Protein AF-A0A524GMV1-F1 (afdb_monomer)

pLDDT: mean 75.33, std 14.69, range [30.55, 92.5]

Radius of gyration: 19.76 Å; Cα contacts (8 Å, |Δi|>4): 140; chains: 1; bounding box: 31×38×77 Å

Foldseek 3Di:
DDDDDPDPCDLVNDCVNPVNVLPDADDDPPDDVVVVVVVCVVVVQEDDDDDDPPPCPVSVLVNNQVPDPFAEFEQEADPPDPCRLVSRVVSADVVQAQRYEYEYHPLVSCPDVSNVVVVVSNVVNDDPPDPRGRHHYD

Structure (mmCIF, N/CA/C/O backbone):
data_AF-A0A524GMV1-F1
#
_entry.id   AF-A0A524GMV1-F1
#
loop_
_atom_site.group_PDB
_atom_site.id
_atom_site.type_symbol
_atom_site.label_atom_id
_atom_site.label_alt_id
_atom_site.label_comp_id
_atom_site.label_asym_id
_atom_site.label_entity_id
_atom_site.label_seq_id
_atom_site.pdbx_PDB_ins_code
_atom_site.Cartn_x
_atom_site.Cartn_y
_atom_site.Cartn_z
_atom_site.occupancy
_atom_site.B_iso_or_equiv
_atom_site.auth_seq_id
_atom_site.auth_comp_id
_atom_site.auth_asym_id
_atom_site.auth_atom_id
_atom_site.pdbx_PDB_model_num
ATOM 1 N N . MET A 1 1 ? 12.683 -12.612 -57.202 1.00 42.41 1 MET A N 1
ATOM 2 C CA . MET A 1 1 ? 13.040 -12.655 -55.766 1.00 42.41 1 MET A CA 1
ATOM 3 C C . MET A 1 1 ? 12.847 -11.252 -55.212 1.00 42.41 1 MET A C 1
ATOM 5 O O . MET A 1 1 ? 13.665 -10.393 -55.499 1.00 42.41 1 MET A O 1
ATOM 9 N N . SER A 1 2 ? 11.718 -10.981 -54.553 1.00 45.16 2 SER A N 1
ATOM 10 C CA . SER A 1 2 ? 11.408 -9.646 -54.020 1.00 45.16 2 SER A CA 1
ATOM 11 C C . SER A 1 2 ? 11.656 -9.655 -52.513 1.00 45.16 2 SER A C 1
ATOM 13 O O . SER A 1 2 ? 11.015 -10.419 -51.794 1.00 45.16 2 SER A O 1
ATOM 15 N N . ALA A 1 3 ? 12.640 -8.883 -52.051 1.0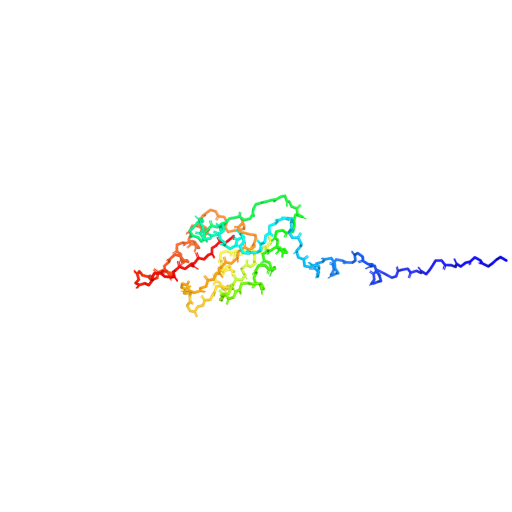0 51.38 3 ALA A N 1
ATOM 16 C CA . ALA A 1 3 ? 12.992 -8.788 -50.639 1.00 51.38 3 ALA A CA 1
ATOM 17 C C . ALA A 1 3 ? 12.011 -7.837 -49.939 1.00 51.38 3 ALA A C 1
ATO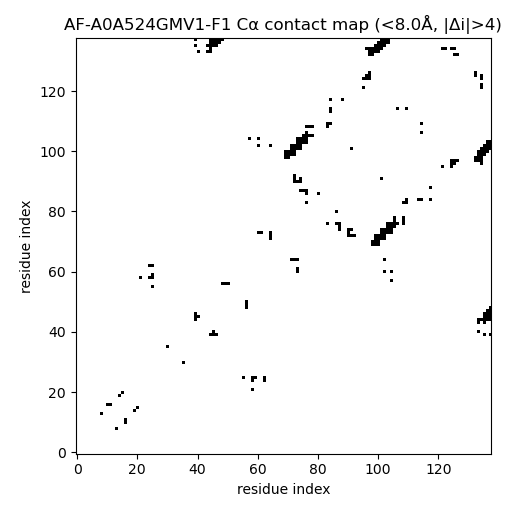M 19 O O . ALA A 1 3 ? 11.964 -6.645 -50.242 1.00 51.38 3 ALA A O 1
ATOM 20 N N . SER A 1 4 ? 11.206 -8.370 -49.021 1.00 54.59 4 SER A N 1
ATOM 21 C CA . SER A 1 4 ? 10.268 -7.572 -48.232 1.00 54.59 4 SER A CA 1
ATOM 22 C C . SER A 1 4 ? 11.052 -6.686 -47.257 1.00 54.59 4 SER A C 1
ATOM 24 O O . SER A 1 4 ? 11.793 -7.198 -46.417 1.00 54.59 4 SER A O 1
ATOM 26 N N . ARG A 1 5 ? 10.922 -5.356 -47.368 1.00 56.72 5 ARG A N 1
ATOM 27 C CA . ARG A 1 5 ? 11.466 -4.409 -46.375 1.00 56.72 5 ARG A CA 1
ATOM 28 C C . ARG A 1 5 ? 10.854 -4.735 -45.005 1.00 56.72 5 ARG A C 1
ATOM 30 O O . ARG A 1 5 ? 9.632 -4.879 -44.937 1.00 56.72 5 ARG A O 1
ATOM 37 N N . PRO A 1 6 ? 11.641 -4.820 -43.917 1.00 57.97 6 PRO A N 1
ATOM 38 C CA . PRO A 1 6 ? 11.066 -4.934 -42.586 1.00 57.97 6 PRO A CA 1
ATOM 39 C C . PRO A 1 6 ? 10.220 -3.684 -42.325 1.00 57.97 6 PRO A C 1
ATOM 41 O O . PRO A 1 6 ? 10.699 -2.557 -42.478 1.00 57.97 6 PRO A O 1
ATOM 44 N N . LEU A 1 7 ? 8.942 -3.891 -41.991 1.00 63.72 7 LEU A N 1
ATOM 45 C CA . LEU A 1 7 ? 8.056 -2.826 -41.534 1.00 63.72 7 LEU A CA 1
ATOM 46 C C . LEU A 1 7 ? 8.751 -2.137 -40.360 1.00 63.72 7 LEU A C 1
ATOM 48 O O . LEU A 1 7 ? 9.134 -2.795 -39.393 1.00 63.72 7 LEU A O 1
ATOM 52 N N . ALA A 1 8 ? 8.965 -0.827 -40.473 1.00 63.72 8 ALA A N 1
ATOM 53 C CA . ALA A 1 8 ? 9.511 -0.028 -39.390 1.00 63.72 8 ALA A CA 1
ATOM 54 C C . ALA A 1 8 ? 8.536 -0.119 -38.210 1.00 63.72 8 ALA A C 1
ATOM 56 O O . ALA A 1 8 ? 7.499 0.541 -38.207 1.00 63.72 8 ALA A O 1
ATOM 57 N N . CYS A 1 9 ? 8.840 -0.994 -37.251 1.00 61.28 9 CYS A N 1
ATOM 58 C CA . CYS A 1 9 ? 8.043 -1.175 -36.049 1.00 61.28 9 CYS A CA 1
ATOM 59 C C . CYS A 1 9 ? 8.083 0.154 -35.295 1.00 61.28 9 CYS A C 1
ATOM 61 O O . CYS A 1 9 ? 9.139 0.564 -34.801 1.00 61.28 9 CYS A O 1
ATOM 63 N N . ARG A 1 10 ? 6.969 0.893 -35.282 1.00 65.38 10 ARG A N 1
ATOM 64 C CA . ARG A 1 10 ? 6.897 2.129 -34.504 1.00 65.38 10 ARG A CA 1
ATOM 65 C C . ARG A 1 10 ? 6.986 1.712 -33.041 1.00 65.38 10 ARG A C 1
ATOM 67 O O . ARG A 1 10 ? 6.472 0.665 -32.664 1.00 65.38 10 ARG A O 1
ATOM 74 N N . ALA A 1 11 ? 7.583 2.537 -32.187 1.00 61.28 11 ALA A N 1
ATOM 75 C CA . ALA A 1 11 ? 7.650 2.236 -30.754 1.00 61.28 11 ALA A CA 1
ATOM 76 C C . ALA A 1 11 ? 6.260 1.941 -30.133 1.00 61.28 11 ALA A C 1
ATOM 78 O O . ALA A 1 11 ? 6.168 1.177 -29.177 1.00 61.28 11 ALA A O 1
ATOM 79 N N . ALA A 1 12 ? 5.182 2.489 -30.713 1.00 68.31 12 ALA A N 1
ATOM 80 C CA . ALA A 1 12 ? 3.792 2.216 -30.337 1.00 68.31 12 ALA A CA 1
ATOM 81 C C . ALA A 1 12 ? 3.301 0.792 -30.683 1.00 68.31 12 ALA A C 1
ATOM 83 O O . ALA A 1 12 ? 2.407 0.271 -30.018 1.00 68.31 12 ALA A O 1
ATOM 84 N N . ASP A 1 13 ? 3.899 0.145 -31.683 1.00 76.19 13 ASP A N 1
ATOM 85 C CA . ASP A 1 13 ? 3.546 -1.210 -32.118 1.00 76.19 13 ASP A CA 1
ATOM 86 C C . ASP A 1 13 ? 4.285 -2.284 -31.307 1.00 76.19 13 ASP A C 1
ATOM 88 O O . ASP A 1 13 ? 3.973 -3.470 -31.418 1.00 76.19 13 ASP A O 1
ATOM 92 N N . ASN A 1 14 ? 5.224 -1.879 -30.443 1.00 78.19 14 ASN A N 1
ATOM 93 C CA . ASN A 1 14 ? 6.016 -2.787 -29.625 1.00 78.19 14 ASN A CA 1
ATOM 94 C C . ASN A 1 14 ? 5.107 -3.659 -28.727 1.00 78.19 14 ASN A C 1
ATOM 96 O O . ASN A 1 14 ? 4.422 -3.132 -27.841 1.00 78.19 14 ASN A O 1
ATOM 100 N N . PRO A 1 15 ? 5.090 -4.995 -28.898 1.00 73.19 15 PRO A N 1
ATOM 101 C CA . PRO A 1 15 ? 4.308 -5.895 -28.046 1.00 73.19 15 PRO A CA 1
ATOM 102 C C . PRO A 1 15 ? 4.746 -5.861 -26.572 1.00 73.19 15 PRO A C 1
ATOM 104 O O . PRO A 1 15 ? 3.949 -6.192 -25.703 1.00 73.19 15 PRO A O 1
ATOM 107 N N . PHE A 1 16 ? 5.960 -5.387 -26.286 1.00 75.06 16 PHE A N 1
ATOM 108 C CA . PHE A 1 16 ? 6.533 -5.232 -24.947 1.00 75.06 16 PHE A CA 1
ATOM 109 C C . PHE A 1 16 ? 6.547 -3.777 -24.453 1.00 75.06 16 PHE A C 1
ATOM 111 O O . PHE A 1 16 ? 7.337 -3.430 -23.577 1.00 75.06 16 PHE A O 1
ATOM 118 N N . ALA A 1 17 ? 5.731 -2.890 -25.030 1.00 75.88 17 ALA A N 1
ATOM 119 C CA . ALA A 1 17 ? 5.613 -1.520 -24.532 1.00 75.88 17 ALA A CA 1
ATOM 120 C C . ALA A 1 17 ? 5.191 -1.511 -23.049 1.00 75.88 17 ALA A C 1
ATOM 122 O O . ALA A 1 17 ? 4.313 -2.285 -22.668 1.00 75.88 17 ALA A O 1
ATOM 123 N N . SER A 1 18 ? 5.766 -0.619 -22.230 1.00 72.12 18 SER A N 1
ATOM 124 C CA . SER A 1 18 ? 5.566 -0.615 -20.769 1.00 72.12 18 SER A CA 1
ATOM 125 C C . SER A 1 18 ? 4.090 -0.633 -20.372 1.00 72.12 18 SER A C 1
ATOM 127 O O . SER A 1 18 ? 3.683 -1.517 -19.635 1.00 72.12 18 SER A O 1
ATOM 129 N N . HIS A 1 19 ? 3.253 0.205 -20.996 1.00 73.00 19 HIS A N 1
ATOM 130 C CA . HIS A 1 19 ? 1.807 0.232 -20.730 1.00 73.00 19 HIS A CA 1
ATOM 131 C C . HIS A 1 19 ? 1.089 -1.111 -20.973 1.00 73.00 19 HIS A C 1
ATOM 133 O O . HIS A 1 19 ? 0.055 -1.363 -20.365 1.00 73.00 19 HIS A O 1
ATOM 139 N N . ARG A 1 20 ? 1.602 -1.972 -21.869 1.00 74.56 20 ARG A N 1
ATOM 140 C CA . ARG A 1 20 ? 1.048 -3.314 -22.127 1.00 74.56 20 ARG A CA 1
ATOM 141 C C . ARG A 1 20 ? 1.498 -4.313 -21.074 1.00 74.56 20 ARG A C 1
ATOM 143 O O . ARG A 1 20 ? 0.709 -5.167 -20.692 1.00 74.56 20 ARG A O 1
ATOM 150 N N . VAL A 1 21 ? 2.747 -4.205 -20.626 1.00 73.88 21 VAL A N 1
ATOM 151 C CA . VAL A 1 21 ? 3.305 -5.050 -19.563 1.00 73.88 21 VAL A CA 1
ATOM 152 C C . VAL A 1 21 ? 2.671 -4.699 -18.217 1.00 73.88 21 VAL A C 1
ATOM 154 O O . VAL A 1 21 ? 2.257 -5.602 -17.500 1.00 73.88 21 VAL A O 1
ATOM 157 N N . ASP A 1 22 ? 2.506 -3.409 -17.922 1.00 69.81 22 ASP A N 1
ATOM 158 C CA . ASP A 1 22 ? 1.862 -2.907 -16.702 1.00 69.81 22 ASP A CA 1
ATOM 159 C C . ASP A 1 22 ? 0.370 -3.284 -16.644 1.00 69.81 22 ASP A C 1
ATOM 161 O O . ASP A 1 22 ? -0.190 -3.472 -15.568 1.00 69.81 22 ASP A O 1
ATOM 165 N N . ALA A 1 23 ? -0.278 -3.455 -17.803 1.00 70.56 23 ALA A N 1
ATOM 166 C CA . ALA A 1 23 ? -1.663 -3.916 -17.890 1.00 70.56 23 ALA A CA 1
ATOM 167 C C . ALA A 1 23 ? -1.830 -5.429 -17.655 1.00 70.56 23 ALA A C 1
ATOM 169 O O . ALA A 1 23 ? -2.966 -5.906 -17.555 1.00 70.56 23 ALA A O 1
ATOM 170 N N . LEU A 1 24 ? -0.740 -6.205 -17.596 1.00 72.38 24 LEU A N 1
ATOM 171 C CA . LEU A 1 24 ? -0.839 -7.641 -17.362 1.00 72.38 24 LEU A CA 1
ATOM 172 C C . LEU A 1 24 ? -1.268 -7.914 -15.914 1.00 72.38 24 LEU A C 1
ATOM 174 O O . LEU A 1 24 ? -0.659 -7.396 -14.976 1.00 72.38 24 LEU A O 1
ATOM 178 N N . PRO A 1 25 ? -2.281 -8.771 -15.700 1.00 69.00 25 PRO A N 1
ATOM 179 C CA . PRO A 1 25 ? -2.678 -9.152 -14.358 1.00 69.00 25 PRO A CA 1
ATOM 180 C C . PRO A 1 25 ? -1.560 -9.948 -13.689 1.00 69.00 25 PRO A C 1
ATOM 182 O O . PRO A 1 25 ? -0.899 -10.783 -14.320 1.00 69.00 25 PRO A O 1
ATOM 185 N N . TYR A 1 26 ? -1.398 -9.739 -12.385 1.00 70.44 26 TYR A N 1
ATOM 186 C CA . TYR A 1 26 ? -0.492 -10.551 -11.591 1.00 70.44 26 TYR A CA 1
ATOM 187 C C . TYR A 1 26 ? -0.921 -12.026 -11.653 1.00 70.44 26 TYR A C 1
ATOM 189 O O . TYR A 1 26 ? -2.022 -12.394 -11.237 1.00 70.44 26 TYR A O 1
ATOM 197 N N . ARG A 1 27 ? -0.039 -12.888 -12.166 1.00 68.56 27 ARG A N 1
ATOM 198 C CA . ARG A 1 27 ? -0.198 -14.346 -12.113 1.00 68.56 27 ARG A CA 1
ATOM 199 C C . ARG A 1 27 ? 0.719 -14.895 -11.027 1.00 68.56 27 ARG A C 1
ATOM 201 O O . ARG A 1 27 ? 1.909 -15.087 -11.255 1.00 68.56 27 ARG A O 1
ATOM 208 N N . GLY A 1 28 ? 0.160 -15.107 -9.839 1.00 64.56 28 GLY A N 1
ATOM 209 C CA . GLY A 1 28 ? 0.867 -15.753 -8.737 1.00 64.56 28 GLY A CA 1
ATOM 210 C C . GLY A 1 28 ? 1.183 -17.215 -9.047 1.00 64.56 28 GLY A C 1
ATOM 211 O O . GLY A 1 28 ? 0.407 -17.901 -9.711 1.00 64.56 28 GLY A O 1
ATOM 212 N N . HIS A 1 29 ? 2.325 -17.692 -8.557 1.00 64.38 29 HIS A N 1
ATOM 213 C CA . HIS A 1 29 ? 2.684 -19.106 -8.613 1.00 64.38 29 HIS A CA 1
ATOM 214 C C . HIS A 1 29 ? 1.927 -19.875 -7.513 1.00 64.38 29 HIS A C 1
ATOM 216 O O . HIS A 1 29 ? 1.996 -19.504 -6.342 1.00 64.38 29 HIS A O 1
ATOM 222 N N . GLU A 1 30 ? 1.217 -20.937 -7.905 1.00 55.22 30 GLU A N 1
ATOM 223 C CA . GLU A 1 30 ? 0.711 -22.062 -7.084 1.00 55.22 30 GLU A CA 1
ATOM 224 C C . GLU A 1 30 ? -0.213 -21.789 -5.880 1.00 55.22 30 GLU A C 1
ATOM 226 O O . GLU A 1 30 ? -0.733 -22.747 -5.314 1.00 55.22 30 GLU A O 1
ATOM 231 N N . ARG A 1 31 ? -0.487 -20.539 -5.487 1.00 67.06 31 ARG A N 1
ATOM 232 C CA . ARG A 1 31 ? -1.409 -20.233 -4.376 1.00 67.06 31 ARG A CA 1
ATOM 233 C C . ARG A 1 31 ? -2.675 -19.545 -4.853 1.00 67.06 31 ARG A C 1
ATOM 235 O O . ARG A 1 31 ? -2.624 -18.642 -5.688 1.00 67.06 31 ARG A O 1
ATOM 242 N N . SER A 1 32 ? -3.804 -19.966 -4.292 1.00 79.19 32 SER A N 1
ATOM 243 C CA . SER A 1 32 ? -5.088 -19.316 -4.532 1.00 79.19 32 SER A CA 1
ATOM 244 C C . SER A 1 32 ? -5.164 -17.974 -3.793 1.00 79.19 32 SER A C 1
ATOM 246 O O . SER A 1 32 ? -4.447 -17.735 -2.819 1.00 79.19 32 SER A O 1
ATOM 248 N N . TRP A 1 33 ? -6.051 -17.085 -4.239 1.00 77.19 33 TRP A N 1
ATOM 249 C CA . TRP A 1 33 ? -6.296 -15.805 -3.561 1.00 77.19 33 TRP A CA 1
ATOM 250 C C . TRP A 1 33 ? -6.891 -15.996 -2.164 1.00 77.19 33 TRP A C 1
ATOM 252 O O . TRP A 1 33 ? -6.490 -15.299 -1.236 1.00 77.19 33 TRP A O 1
ATOM 262 N N . SER A 1 34 ? -7.733 -17.015 -1.982 1.00 78.69 34 SER A N 1
ATOM 263 C CA . SER A 1 34 ? -8.244 -17.418 -0.669 1.00 78.69 34 SER A CA 1
ATOM 264 C C . SER A 1 34 ? -7.125 -17.801 0.303 1.00 78.69 34 SER A C 1
ATOM 266 O O . SER A 1 34 ? -7.176 -17.426 1.472 1.00 78.69 34 SER A O 1
ATOM 268 N N . ASP A 1 35 ? -6.061 -18.468 -0.164 1.00 81.06 35 ASP A N 1
ATOM 269 C CA . ASP A 1 35 ? -4.909 -18.789 0.695 1.00 81.06 35 ASP A CA 1
ATOM 270 C C . ASP A 1 35 ? -4.173 -17.525 1.151 1.00 81.06 35 ASP A C 1
ATOM 272 O O . ASP A 1 35 ? -3.636 -17.461 2.260 1.00 81.06 35 ASP A O 1
ATOM 276 N N . PHE A 1 36 ? -4.121 -16.514 0.283 1.00 78.06 36 PHE A N 1
ATOM 277 C CA . PHE A 1 36 ? -3.493 -15.236 0.585 1.00 78.06 36 PHE A CA 1
ATOM 278 C C . PHE A 1 36 ? -4.296 -14.461 1.638 1.00 78.06 36 PHE A C 1
ATOM 280 O O . PHE A 1 36 ? -3.722 -13.992 2.623 1.00 78.06 36 PHE A O 1
ATOM 287 N N . GLU A 1 37 ? -5.619 -14.403 1.489 1.00 77.38 37 GLU A N 1
ATOM 288 C CA . GLU A 1 37 ? -6.531 -13.784 2.458 1.00 77.38 37 GLU A CA 1
ATOM 289 C C . GLU A 1 37 ? -6.488 -14.483 3.818 1.00 77.38 37 GLU A C 1
ATOM 291 O O . GLU A 1 37 ? -6.281 -13.820 4.839 1.00 77.38 37 GLU A O 1
ATOM 296 N N . HIS A 1 38 ? -6.568 -15.818 3.831 1.00 80.31 38 HIS A N 1
ATOM 297 C CA . HIS A 1 38 ? -6.443 -16.627 5.045 1.00 80.31 38 HIS A CA 1
ATOM 298 C C . HIS A 1 38 ? -5.107 -16.389 5.750 1.00 80.31 38 HIS A C 1
ATOM 300 O O . HIS A 1 38 ? -5.044 -16.313 6.977 1.00 80.31 38 HIS A O 1
ATOM 306 N N . ARG A 1 39 ? -4.016 -16.246 4.989 1.00 80.38 39 ARG A N 1
ATOM 307 C CA . ARG A 1 39 ? -2.703 -15.956 5.565 1.00 80.38 39 ARG A CA 1
ATOM 308 C C . ARG A 1 39 ? -2.641 -14.557 6.173 1.00 80.38 39 ARG A C 1
ATOM 310 O O . ARG A 1 39 ? -2.033 -14.402 7.229 1.00 80.38 39 ARG A O 1
ATOM 317 N N . ILE A 1 40 ? -3.255 -13.553 5.547 1.00 78.62 40 ILE A N 1
ATOM 318 C CA . ILE A 1 40 ? -3.355 -12.209 6.134 1.00 78.62 40 ILE A CA 1
ATOM 319 C C . ILE A 1 40 ? -4.165 -12.257 7.434 1.00 78.62 40 ILE A C 1
ATOM 321 O O . ILE A 1 40 ? -3.755 -11.649 8.425 1.00 78.62 40 ILE A O 1
ATOM 325 N N . ASP A 1 41 ? -5.264 -13.013 7.462 1.00 78.75 41 ASP A N 1
ATOM 326 C CA . ASP A 1 41 ? -6.066 -13.209 8.674 1.00 78.75 41 ASP A CA 1
ATOM 327 C C . ASP A 1 41 ? -5.289 -13.897 9.790 1.00 78.75 41 ASP A C 1
ATOM 329 O O . ASP A 1 41 ? -5.280 -13.414 10.923 1.00 78.75 41 ASP A O 1
ATOM 333 N N . ALA A 1 42 ? -4.554 -14.962 9.467 1.00 78.00 42 ALA A N 1
ATOM 334 C CA . ALA A 1 42 ? -3.695 -15.661 10.418 1.00 78.00 42 ALA A CA 1
ATOM 335 C C . ALA A 1 42 ? -2.604 -14.750 11.016 1.00 78.00 42 ALA A C 1
ATOM 337 O O . ALA A 1 42 ? -2.163 -14.966 12.143 1.00 78.00 42 ALA A O 1
ATOM 338 N N . LEU A 1 43 ? -2.191 -13.703 10.294 1.00 76.62 43 LEU A N 1
ATOM 339 C CA . LEU A 1 43 ? -1.252 -12.680 10.765 1.00 76.62 43 LEU A CA 1
ATOM 340 C C . LEU A 1 43 ? -1.941 -11.522 11.518 1.00 76.62 43 LEU A C 1
ATOM 342 O O . LEU A 1 43 ? -1.338 -10.472 11.754 1.00 76.62 43 LEU A O 1
ATOM 346 N N . GLY A 1 44 ? -3.213 -11.675 11.893 1.00 74.69 44 GLY A N 1
ATOM 347 C CA . GLY A 1 44 ? -3.984 -10.653 12.607 1.00 74.69 44 GLY A CA 1
ATOM 348 C C . GLY A 1 44 ? -4.296 -9.424 11.750 1.00 74.69 44 GLY A C 1
ATOM 349 O O . GLY A 1 44 ? -4.416 -8.309 12.277 1.00 74.69 44 GLY A O 1
ATOM 350 N N . GLY A 1 45 ? -4.369 -9.625 10.432 1.00 74.06 45 GLY A N 1
ATOM 351 C CA . GLY A 1 45 ? -4.572 -8.584 9.436 1.00 74.06 45 GLY A CA 1
ATOM 352 C C . GLY A 1 45 ? -3.301 -7.818 9.075 1.00 74.06 45 GLY A C 1
ATOM 353 O O . GLY A 1 45 ? -3.380 -6.844 8.346 1.00 74.06 45 GLY A O 1
ATOM 354 N N . ARG A 1 46 ? -2.111 -8.174 9.568 1.00 77.06 46 ARG A N 1
ATOM 355 C CA . ARG A 1 46 ? -0.894 -7.403 9.265 1.00 77.06 46 ARG A CA 1
ATOM 356 C C . ARG A 1 46 ? 0.144 -8.244 8.555 1.00 77.06 46 ARG A C 1
ATOM 358 O O . ARG A 1 46 ? 0.770 -9.104 9.161 1.00 77.06 46 ARG A O 1
ATOM 365 N N . ALA A 1 47 ? 0.351 -7.950 7.285 1.00 81.25 47 ALA A N 1
ATOM 366 C CA . ALA A 1 47 ? 1.359 -8.562 6.449 1.00 81.25 47 ALA A CA 1
ATOM 367 C C . ALA A 1 47 ? 2.302 -7.493 5.883 1.00 81.25 47 ALA A C 1
ATOM 369 O O . ALA A 1 47 ? 2.076 -6.296 6.028 1.00 81.25 47 ALA A O 1
ATOM 370 N N . ALA A 1 48 ? 3.405 -7.962 5.312 1.00 82.50 48 ALA A N 1
ATOM 371 C CA . ALA A 1 48 ? 4.313 -7.162 4.509 1.00 82.50 48 ALA A CA 1
ATOM 372 C C . ALA A 1 48 ? 4.673 -7.994 3.279 1.00 82.50 48 ALA A C 1
ATOM 374 O O . ALA A 1 48 ? 5.162 -9.122 3.420 1.00 82.50 48 ALA A O 1
ATOM 375 N N . ILE A 1 49 ? 4.451 -7.462 2.080 1.00 80.88 49 ILE A N 1
ATOM 376 C CA . ILE A 1 49 ? 4.950 -8.095 0.854 1.00 80.88 49 ILE A CA 1
ATOM 377 C C . ILE A 1 49 ? 6.400 -7.661 0.640 1.00 80.88 49 ILE A C 1
ATOM 379 O O . ILE A 1 49 ? 6.689 -6.542 0.222 1.00 80.88 49 ILE A O 1
ATOM 383 N N . VAL A 1 50 ? 7.333 -8.578 0.893 1.00 78.69 50 VAL A N 1
ATOM 384 C CA . VAL A 1 50 ? 8.768 -8.359 0.681 1.00 78.69 50 VAL A CA 1
ATOM 385 C C . VAL A 1 50 ? 9.264 -9.149 -0.525 1.00 78.69 50 VAL A C 1
ATOM 387 O O . VAL A 1 50 ? 8.864 -10.286 -0.758 1.00 78.69 50 VAL A O 1
ATOM 390 N N . GLY A 1 51 ? 10.146 -8.540 -1.312 1.00 77.12 51 GLY A N 1
ATOM 391 C CA . GLY A 1 51 ? 10.705 -9.163 -2.509 1.00 77.12 51 GLY A CA 1
ATOM 392 C C . GLY A 1 51 ? 11.626 -8.213 -3.273 1.00 77.12 51 GLY A C 1
ATOM 393 O O . GLY A 1 51 ? 11.566 -6.996 -3.052 1.00 77.12 51 GLY A O 1
ATOM 394 N N . PRO A 1 52 ? 12.469 -8.733 -4.180 1.00 75.75 52 PRO A N 1
ATOM 395 C CA . PRO A 1 52 ? 13.416 -7.925 -4.945 1.00 75.75 52 PRO A CA 1
ATOM 396 C C . PRO A 1 52 ? 12.720 -6.852 -5.799 1.00 75.75 52 PRO A C 1
ATOM 398 O O . PRO A 1 52 ? 11.517 -6.909 -6.079 1.00 75.75 52 PRO A O 1
ATOM 401 N N . LYS A 1 53 ? 13.467 -5.818 -6.204 1.00 74.50 53 LYS A N 1
ATOM 402 C CA . LYS A 1 53 ? 12.948 -4.783 -7.111 1.00 74.50 53 LYS A CA 1
ATOM 403 C C . LYS A 1 53 ? 12.535 -5.426 -8.442 1.00 74.50 53 LYS A C 1
ATOM 405 O O . LYS A 1 53 ? 13.250 -6.273 -8.959 1.00 74.50 53 LYS A O 1
ATOM 410 N N . GLY A 1 54 ? 11.379 -5.027 -8.974 1.00 76.06 54 GLY A N 1
ATOM 411 C CA . GLY A 1 54 ? 10.845 -5.575 -10.227 1.00 76.06 54 GLY A CA 1
ATOM 412 C C . GLY A 1 54 ? 10.105 -6.912 -10.094 1.00 76.06 54 GLY A C 1
ATOM 413 O O . GLY A 1 54 ? 9.656 -7.441 -11.099 1.00 76.06 54 GLY A O 1
ATOM 414 N N . SER A 1 55 ? 9.907 -7.447 -8.882 1.00 76.81 55 SER A N 1
ATOM 415 C CA . SER A 1 55 ? 9.161 -8.702 -8.669 1.00 76.81 55 SER A CA 1
ATOM 416 C C . SER A 1 55 ? 7.630 -8.577 -8.789 1.00 76.81 55 SER A C 1
ATOM 418 O O . SER A 1 55 ? 6.920 -9.510 -8.424 1.00 76.81 55 SER A O 1
ATOM 420 N N . GLY A 1 56 ? 7.108 -7.417 -9.206 1.00 78.50 56 GLY A N 1
ATOM 421 C CA . GLY A 1 56 ? 5.666 -7.176 -9.347 1.00 78.50 56 GLY A CA 1
ATOM 422 C C . GLY A 1 56 ? 4.897 -6.941 -8.040 1.00 78.50 56 GLY A C 1
ATOM 423 O O . GLY A 1 56 ? 3.709 -7.227 -7.994 1.00 78.50 56 GLY A O 1
ATOM 424 N N . LYS A 1 57 ? 5.534 -6.439 -6.968 1.00 85.56 57 LYS A N 1
ATOM 425 C CA . LYS A 1 57 ? 4.851 -6.152 -5.682 1.00 85.56 57 LYS A CA 1
ATOM 426 C C . LYS A 1 57 ? 3.718 -5.135 -5.828 1.00 85.56 57 LYS A C 1
ATOM 428 O O . LYS A 1 57 ? 2.625 -5.388 -5.343 1.00 85.56 57 LYS A O 1
ATOM 433 N N . THR A 1 58 ? 3.976 -4.029 -6.526 1.00 85.06 58 THR A N 1
ATOM 434 C CA . THR A 1 58 ? 2.962 -3.008 -6.824 1.00 85.06 58 THR A CA 1
ATOM 435 C C . THR A 1 58 ? 1.813 -3.615 -7.623 1.00 85.06 58 THR A C 1
ATOM 437 O O . THR A 1 58 ? 0.669 -3.515 -7.204 1.00 85.06 58 THR A O 1
ATOM 440 N N . THR A 1 59 ? 2.116 -4.377 -8.679 1.00 85.50 59 THR A N 1
ATOM 441 C CA . THR A 1 59 ? 1.108 -5.091 -9.480 1.00 85.50 59 THR A CA 1
ATOM 442 C C . THR A 1 59 ? 0.295 -6.087 -8.645 1.00 85.50 59 THR A C 1
ATOM 444 O O . THR A 1 59 ? -0.910 -6.218 -8.833 1.00 85.50 59 THR A O 1
ATOM 4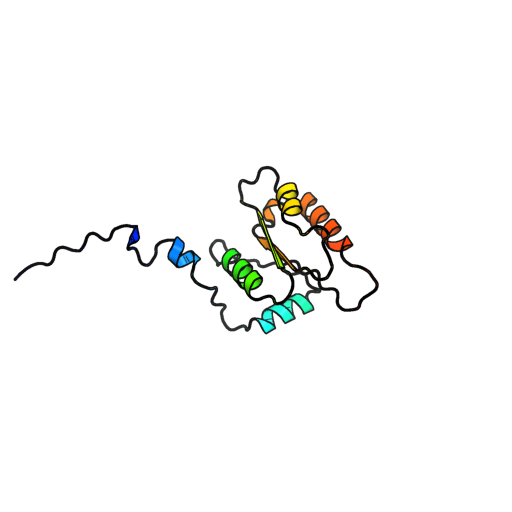47 N N . LEU A 1 60 ? 0.927 -6.784 -7.694 1.00 83.75 60 LEU A N 1
ATOM 448 C CA . LEU A 1 60 ? 0.244 -7.667 -6.746 1.00 83.75 60 LEU A CA 1
ATOM 449 C C . LEU A 1 60 ? -0.678 -6.880 -5.803 1.00 83.75 60 LEU A C 1
ATOM 451 O O . LEU A 1 60 ? -1.803 -7.313 -5.579 1.00 83.75 60 LEU A O 1
ATOM 455 N N . LEU A 1 61 ? -0.242 -5.735 -5.271 1.00 86.25 61 LEU A N 1
ATOM 456 C CA . LEU A 1 61 ? -1.075 -4.879 -4.417 1.00 86.25 61 LEU A CA 1
ATOM 457 C C . LEU A 1 61 ? -2.268 -4.286 -5.179 1.00 86.25 61 LEU A C 1
ATOM 459 O O . LEU A 1 61 ? -3.376 -4.270 -4.651 1.00 86.25 61 LEU A O 1
ATOM 463 N N . GLU A 1 62 ? -2.072 -3.843 -6.419 1.00 86.62 62 GLU A N 1
ATOM 464 C CA . GLU A 1 62 ? -3.147 -3.353 -7.289 1.00 86.62 62 GLU A CA 1
ATOM 465 C C . GLU A 1 62 ? -4.159 -4.456 -7.609 1.00 86.62 62 GLU A C 1
ATOM 467 O O . GLU A 1 62 ? -5.371 -4.246 -7.548 1.00 86.62 62 GLU A O 1
ATOM 472 N N . GLU A 1 63 ? -3.675 -5.660 -7.916 1.00 86.25 63 GLU A N 1
ATOM 473 C CA . GLU A 1 63 ? -4.534 -6.814 -8.162 1.00 86.25 63 GLU A CA 1
ATOM 474 C C . GLU A 1 63 ? -5.312 -7.218 -6.907 1.00 86.25 63 GLU A C 1
ATOM 476 O O . GLU A 1 63 ? -6.513 -7.473 -6.981 1.00 86.25 63 GLU A O 1
ATOM 481 N N . LEU A 1 64 ? -4.654 -7.211 -5.748 1.00 83.31 64 LEU A N 1
ATOM 482 C CA . LEU A 1 64 ? -5.284 -7.475 -4.462 1.00 83.31 64 LEU A CA 1
ATOM 483 C C . LEU A 1 64 ? -6.375 -6.442 -4.163 1.00 83.31 64 LEU A C 1
ATOM 485 O O . LEU A 1 64 ? -7.485 -6.816 -3.798 1.00 83.31 64 LEU A O 1
ATOM 489 N N . SER A 1 65 ? -6.091 -5.157 -4.397 1.00 85.69 65 SER A N 1
ATOM 490 C CA . SER A 1 65 ? -7.060 -4.073 -4.215 1.00 85.69 65 SER A CA 1
ATOM 491 C C . SER A 1 65 ? -8.317 -4.253 -5.063 1.00 85.69 65 SER A C 1
ATOM 493 O O . SER A 1 65 ? -9.383 -3.808 -4.651 1.00 85.69 65 SER A O 1
ATOM 495 N N . ARG A 1 66 ? -8.199 -4.860 -6.251 1.00 85.81 66 ARG A N 1
ATOM 496 C CA . ARG A 1 66 ? -9.332 -5.117 -7.155 1.00 85.81 66 ARG A CA 1
ATOM 497 C C . ARG A 1 66 ? -10.132 -6.364 -6.788 1.00 85.81 66 ARG A C 1
ATOM 499 O O . ARG A 1 66 ? -11.291 -6.456 -7.173 1.00 85.81 66 ARG A O 1
ATOM 506 N N . ARG A 1 67 ? -9.505 -7.330 -6.115 1.00 82.69 67 ARG A N 1
ATOM 507 C CA . ARG A 1 67 ? -10.108 -8.630 -5.778 1.00 82.69 67 ARG A CA 1
ATOM 508 C C . ARG A 1 67 ? -10.739 -8.676 -4.395 1.00 82.69 67 ARG A C 1
ATOM 510 O O . ARG A 1 67 ? -11.519 -9.580 -4.138 1.00 82.69 67 ARG A O 1
ATOM 517 N N . MET A 1 68 ? -10.387 -7.746 -3.515 1.00 79.44 68 MET A N 1
ATOM 518 C CA . MET A 1 68 ? -10.965 -7.681 -2.180 1.00 79.44 68 MET A CA 1
ATOM 519 C C . MET A 1 68 ? -12.424 -7.222 -2.229 1.00 79.44 68 MET A C 1
ATOM 521 O O . MET A 1 68 ? -12.720 -6.137 -2.722 1.00 79.44 68 MET A O 1
ATOM 525 N N . ASP A 1 69 ? -13.311 -8.014 -1.629 1.00 79.06 69 ASP A N 1
ATOM 526 C CA . ASP A 1 69 ? -14.739 -7.685 -1.507 1.00 79.06 69 ASP A CA 1
ATOM 527 C C . ASP A 1 69 ? -15.013 -6.552 -0.501 1.00 79.06 69 ASP A C 1
ATOM 529 O O . ASP A 1 69 ? -16.070 -5.920 -0.513 1.00 79.06 69 ASP A O 1
ATOM 533 N N . GLN A 1 70 ? -14.058 -6.276 0.388 1.00 78.44 70 GLN A N 1
ATOM 534 C CA . GLN A 1 70 ? -14.164 -5.222 1.395 1.00 78.44 70 GLN A CA 1
ATOM 535 C C . GLN A 1 70 ? -13.653 -3.865 0.876 1.00 78.44 70 GLN A C 1
ATOM 537 O O . GLN A 1 70 ? -12.752 -3.828 0.030 1.00 78.44 70 GLN A O 1
ATOM 542 N N . PRO A 1 71 ? -14.152 -2.736 1.423 1.00 83.94 71 PRO A N 1
ATOM 543 C CA . PRO A 1 71 ? -13.631 -1.405 1.126 1.00 83.94 71 PRO A CA 1
ATOM 544 C C . PRO A 1 71 ? -12.107 -1.358 1.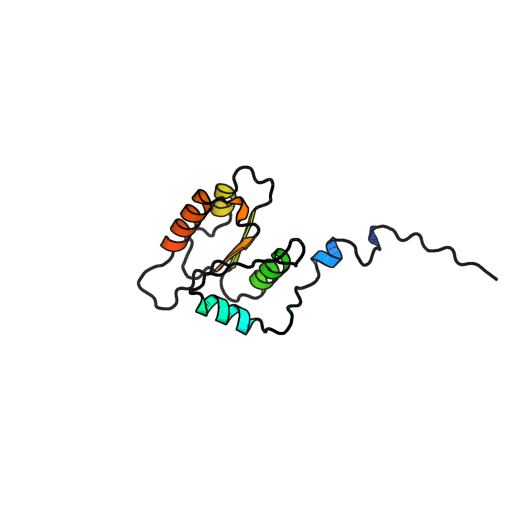266 1.00 83.94 71 PRO A C 1
ATOM 546 O O . PRO A 1 71 ? -11.563 -1.500 2.361 1.00 83.94 71 PRO A O 1
ATOM 549 N N . THR A 1 72 ? -11.410 -1.179 0.147 1.00 86.25 72 THR A N 1
ATOM 550 C CA . THR A 1 72 ? -9.948 -1.226 0.108 1.00 86.25 72 THR A CA 1
ATOM 551 C C . THR A 1 72 ? -9.389 0.107 -0.359 1.00 86.25 72 THR A C 1
ATOM 553 O O . THR A 1 72 ? -9.825 0.669 -1.362 1.00 86.25 72 THR A O 1
ATOM 556 N N . THR A 1 73 ? -8.421 0.629 0.386 1.00 89.50 73 THR A N 1
ATOM 557 C CA . THR A 1 73 ? -7.703 1.860 0.067 1.00 89.50 73 THR A CA 1
ATOM 558 C C . THR A 1 73 ? -6.258 1.518 -0.245 1.00 89.50 73 THR A C 1
ATOM 560 O O . THR A 1 73 ? -5.520 1.084 0.639 1.00 89.50 73 THR A O 1
ATOM 563 N N . LEU A 1 74 ? -5.852 1.736 -1.495 1.00 89.62 74 LEU A N 1
ATOM 564 C CA . LEU A 1 74 ? -4.457 1.655 -1.908 1.00 89.62 74 LEU A CA 1
ATOM 565 C C . LEU A 1 74 ? -3.788 3.016 -1.703 1.00 89.62 74 LEU A C 1
ATOM 567 O O . LEU A 1 74 ? -4.108 3.986 -2.384 1.00 89.62 74 LEU A O 1
ATOM 571 N N . VAL A 1 75 ? -2.859 3.070 -0.757 1.00 90.25 75 VAL A N 1
ATOM 572 C CA . VAL A 1 75 ? -1.997 4.215 -0.494 1.00 90.25 75 VAL A CA 1
ATOM 573 C C . VAL A 1 75 ? -0.715 4.044 -1.295 1.00 90.25 75 VAL A C 1
ATOM 575 O O . VAL A 1 75 ? 0.070 3.142 -1.012 1.00 90.25 75 VAL A O 1
ATOM 578 N N . HIS A 1 76 ? -0.480 4.912 -2.272 1.00 90.81 76 HIS A N 1
ATOM 579 C CA . HIS A 1 76 ? 0.749 4.900 -3.064 1.00 90.81 76 HIS A CA 1
ATOM 580 C C . HIS A 1 76 ? 1.650 6.076 -2.679 1.00 90.81 76 HIS A C 1
ATOM 582 O O . HIS A 1 76 ? 1.218 7.235 -2.681 1.00 90.81 76 HIS A O 1
ATOM 588 N N . LEU A 1 77 ? 2.908 5.772 -2.347 1.00 88.81 77 LEU A N 1
ATOM 589 C CA . LEU A 1 77 ? 3.919 6.752 -1.954 1.00 88.81 77 LEU A CA 1
ATOM 590 C C . LEU A 1 77 ? 5.056 6.792 -2.979 1.00 88.81 77 LEU A C 1
ATOM 592 O O . LEU A 1 77 ? 5.965 5.964 -2.917 1.00 88.81 77 LEU A O 1
ATOM 596 N N . PRO A 1 78 ? 5.053 7.753 -3.918 1.00 85.75 78 PRO A N 1
ATOM 597 C CA . PRO A 1 78 ? 6.122 7.838 -4.900 1.00 85.75 78 PRO A CA 1
ATOM 598 C C . PRO A 1 78 ? 7.453 8.169 -4.213 1.00 85.75 78 PRO A C 1
ATOM 600 O O . PRO A 1 78 ? 7.504 8.950 -3.264 1.00 85.75 78 PRO A O 1
ATOM 603 N N . GLY A 1 79 ? 8.556 7.614 -4.721 1.00 83.00 79 GLY A N 1
ATOM 604 C CA . GLY A 1 79 ? 9.883 7.748 -4.097 1.00 83.00 79 GLY A CA 1
ATOM 605 C C . GLY A 1 79 ? 10.445 9.176 -4.020 1.00 83.00 79 GLY A C 1
ATOM 606 O O . GLY A 1 79 ? 11.447 9.402 -3.352 1.00 83.00 79 GLY A O 1
ATOM 607 N N . SER A 1 80 ? 9.819 10.143 -4.696 1.00 86.56 80 SER A N 1
ATOM 608 C CA . SER A 1 80 ? 10.160 11.570 -4.642 1.00 86.56 80 SER A CA 1
ATOM 609 C C . SER A 1 80 ? 9.136 12.406 -3.866 1.00 86.56 80 SER A C 1
ATOM 611 O O . SER A 1 80 ? 9.108 13.625 -4.022 1.00 86.56 80 SER A O 1
ATOM 613 N N . GLU A 1 81 ? 8.253 11.777 -3.086 1.00 87.81 81 GLU A N 1
ATOM 614 C CA . GLU A 1 81 ? 7.231 12.475 -2.308 1.00 87.81 81 GLU A CA 1
ATOM 615 C C . GLU A 1 81 ? 7.877 13.318 -1.190 1.00 87.81 81 GLU A C 1
ATOM 617 O O . GLU A 1 81 ? 8.468 12.756 -0.265 1.00 87.81 81 GLU A O 1
ATOM 622 N N . PRO A 1 82 ? 7.769 14.663 -1.219 1.00 87.81 82 PRO A N 1
ATOM 623 C CA . PRO A 1 82 ? 8.371 15.521 -0.198 1.00 87.81 82 PRO A CA 1
ATOM 624 C C . PRO A 1 82 ? 7.742 15.360 1.191 1.00 87.81 82 PRO A C 1
ATOM 626 O O . PRO A 1 82 ? 8.372 15.707 2.193 1.00 87.81 82 PRO A O 1
ATOM 629 N N . ARG A 1 83 ? 6.486 14.899 1.288 1.00 91.25 83 ARG A N 1
ATOM 630 C CA . ARG A 1 83 ? 5.773 14.733 2.566 1.00 91.25 83 ARG A CA 1
ATOM 631 C C . ARG A 1 83 ? 5.035 13.390 2.618 1.00 91.2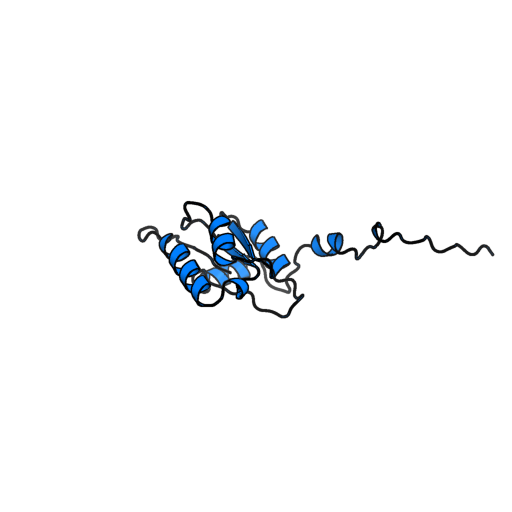5 83 ARG A C 1
ATOM 633 O O . ARG A 1 83 ? 3.805 13.384 2.720 1.00 91.25 83 ARG A O 1
ATOM 640 N N . PRO A 1 84 ? 5.757 12.253 2.657 1.00 89.19 84 PRO A N 1
ATOM 641 C CA . PRO A 1 84 ? 5.178 10.919 2.469 1.00 89.19 84 PRO A CA 1
ATOM 642 C C . PRO A 1 84 ? 4.115 10.601 3.516 1.00 89.19 84 PRO A C 1
ATOM 644 O O . PRO A 1 84 ? 3.050 10.086 3.195 1.00 89.19 84 PRO A O 1
ATOM 647 N N . TYR A 1 85 ? 4.339 11.022 4.762 1.00 91.12 85 TYR A N 1
ATOM 648 C CA . TYR A 1 85 ? 3.341 10.878 5.815 1.00 91.12 85 TYR A CA 1
ATOM 649 C C . TYR A 1 85 ? 2.050 11.653 5.526 1.00 91.12 85 TYR A C 1
ATOM 651 O O . TYR A 1 85 ? 0.959 11.113 5.674 1.00 91.12 85 TYR A O 1
ATOM 659 N N . ARG A 1 86 ? 2.148 12.917 5.099 1.00 91.69 86 ARG A N 1
ATOM 660 C CA . ARG A 1 86 ? 0.963 13.736 4.812 1.00 91.69 86 ARG A CA 1
ATOM 661 C C . ARG A 1 86 ? 0.185 13.153 3.638 1.00 91.69 86 ARG A C 1
ATOM 663 O O . ARG A 1 86 ? -1.033 13.055 3.726 1.00 91.69 86 ARG A O 1
ATOM 670 N N . THR A 1 87 ? 0.891 12.748 2.588 1.00 92.50 87 THR A N 1
ATOM 671 C CA . THR A 1 87 ? 0.306 12.105 1.410 1.00 92.50 87 THR A CA 1
ATOM 672 C C . THR A 1 87 ? -0.403 10.807 1.786 1.00 92.50 87 THR A C 1
ATOM 674 O O . THR A 1 87 ? -1.559 10.635 1.411 1.00 92.50 87 THR A O 1
ATOM 677 N N . ALA A 1 88 ? 0.207 9.965 2.628 1.00 90.44 88 ALA A N 1
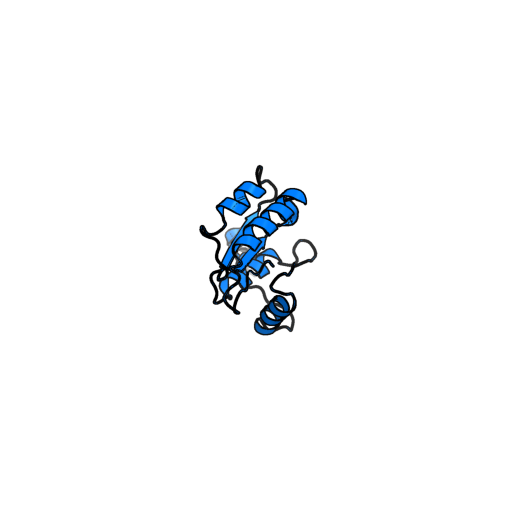ATOM 678 C CA . ALA A 1 88 ? -0.438 8.755 3.132 1.00 90.44 88 ALA A CA 1
ATOM 679 C C . ALA A 1 88 ? -1.750 9.058 3.867 1.00 90.44 88 ALA A C 1
ATOM 681 O O . ALA A 1 88 ? -2.769 8.439 3.587 1.00 90.44 88 ALA A O 1
ATOM 682 N N . ILE A 1 89 ? -1.751 10.036 4.780 1.00 90.69 89 ILE A N 1
ATOM 683 C CA . ILE A 1 89 ? -2.951 10.389 5.553 1.00 90.69 89 ILE A CA 1
ATOM 684 C C . ILE A 1 89 ? -4.061 10.979 4.679 1.00 90.69 89 ILE A C 1
ATOM 686 O O . ILE A 1 89 ? -5.228 10.730 4.958 1.00 90.69 89 ILE A O 1
ATOM 690 N N . LEU A 1 90 ? -3.722 11.750 3.644 1.00 90.75 90 LEU A N 1
ATOM 691 C CA . LEU A 1 90 ? -4.712 12.325 2.728 1.00 90.75 90 LEU A CA 1
ATOM 692 C C . LEU A 1 90 ? -5.379 11.274 1.833 1.00 90.75 90 LEU A C 1
ATOM 694 O O . LEU A 1 90 ? -6.501 11.496 1.392 1.00 90.75 90 LEU A O 1
ATOM 698 N N . GLN A 1 91 ? -4.700 10.155 1.572 1.00 91.31 91 GLN A N 1
ATOM 699 C CA . GLN A 1 91 ? -5.256 9.033 0.814 1.00 91.31 91 GLN A CA 1
ATOM 700 C C . GLN A 1 91 ? -6.125 8.110 1.678 1.00 91.31 91 GLN A C 1
ATOM 702 O O . GLN A 1 91 ? -6.886 7.315 1.135 1.00 91.31 91 GLN A O 1
ATOM 707 N N . LEU A 1 92 ? -6.033 8.200 3.010 1.00 88.62 92 LEU A N 1
ATOM 708 C CA . LEU A 1 92 ? -6.867 7.396 3.898 1.00 88.62 92 LEU A CA 1
ATOM 709 C C . LEU A 1 92 ? -8.340 7.831 3.839 1.00 88.62 92 LEU A C 1
ATOM 711 O O . LEU A 1 92 ? -8.631 9.026 3.735 1.00 88.62 92 LEU A O 1
ATOM 715 N N . PRO A 1 93 ? -9.279 6.884 4.004 1.00 84.25 93 PRO A N 1
ATOM 716 C CA . PRO A 1 93 ? -10.686 7.208 4.180 1.00 84.25 93 PRO A CA 1
ATOM 717 C C . PRO A 1 93 ? -10.886 8.056 5.444 1.00 84.25 93 PRO A C 1
ATOM 719 O O . PRO A 1 93 ? -10.172 7.906 6.437 1.00 84.25 93 PRO A O 1
ATOM 722 N N . ASN A 1 94 ? -11.867 8.957 5.422 1.00 81.19 94 ASN A N 1
ATOM 723 C CA . ASN A 1 94 ? -12.219 9.787 6.571 1.00 81.19 94 ASN A CA 1
ATOM 724 C C . ASN A 1 94 ? -13.739 9.720 6.821 1.00 81.19 94 ASN A C 1
ATOM 726 O O . ASN A 1 94 ? -14.484 10.325 6.048 1.00 81.19 94 ASN A O 1
ATOM 730 N N . PRO A 1 95 ? -14.210 9.015 7.869 1.00 78.94 95 PRO A N 1
ATOM 731 C CA . PRO A 1 95 ? -13.424 8.326 8.900 1.00 78.94 95 PRO A CA 1
ATOM 732 C C . PRO A 1 95 ? -12.805 7.000 8.417 1.00 78.94 95 PRO A C 1
ATOM 734 O O . PRO A 1 95 ? -13.397 6.282 7.614 1.00 78.94 95 PRO A O 1
ATOM 737 N N . VAL A 1 96 ? -11.632 6.639 8.955 1.00 80.44 96 VAL A N 1
ATOM 738 C CA . VAL A 1 96 ? -11.097 5.272 8.832 1.00 80.44 96 VAL A CA 1
ATOM 739 C C . VAL A 1 96 ? -11.910 4.381 9.763 1.00 80.44 96 VAL A C 1
ATOM 741 O O . VAL A 1 96 ? -11.972 4.652 10.961 1.00 80.44 96 VAL A O 1
ATOM 744 N N . THR A 1 97 ? -12.516 3.324 9.230 1.00 78.50 97 THR A N 1
ATOM 745 C CA . THR A 1 97 ? -13.295 2.357 10.018 1.00 78.50 97 THR A CA 1
ATOM 746 C C . THR A 1 97 ? -12.681 0.962 9.940 1.00 78.50 97 THR A C 1
ATOM 748 O O . THR A 1 97 ? -11.847 0.676 9.081 1.00 78.50 97 THR A O 1
ATOM 751 N N . SER A 1 98 ? -13.126 0.070 10.821 1.00 73.50 98 SER A N 1
ATOM 752 C CA . SER A 1 98 ? -12.720 -1.338 10.873 1.00 73.50 98 SER A CA 1
ATOM 753 C C . SER A 1 98 ? -13.083 -2.172 9.643 1.00 73.50 98 SER A C 1
ATOM 755 O O . SER A 1 98 ? -12.5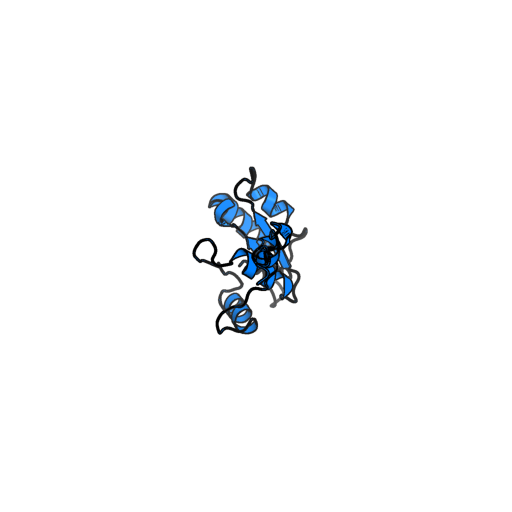43 -3.265 9.487 1.00 73.50 98 SER A O 1
ATOM 757 N N . ALA A 1 99 ? -13.973 -1.669 8.786 1.00 75.50 99 ALA A N 1
ATOM 758 C CA . ALA A 1 99 ? -14.362 -2.311 7.535 1.00 75.50 99 ALA A CA 1
ATOM 759 C C . ALA A 1 99 ? -13.351 -2.077 6.397 1.00 75.50 99 ALA A C 1
ATOM 761 O O . ALA A 1 99 ? -13.512 -2.646 5.321 1.00 75.50 99 ALA A O 1
ATOM 762 N N . HIS A 1 100 ? -12.333 -1.232 6.611 1.00 80.19 100 HIS A N 1
ATOM 763 C CA . HIS A 1 100 ? -11.376 -0.872 5.571 1.00 80.19 100 HIS A CA 1
ATOM 764 C C . HIS A 1 100 ? -10.112 -1.733 5.608 1.00 80.19 100 HIS A C 1
ATOM 766 O O . HIS A 1 100 ? -9.457 -1.874 6.645 1.00 80.19 100 HIS A O 1
ATOM 772 N N . THR A 1 101 ? -9.712 -2.221 4.437 1.00 84.12 101 THR A N 1
ATOM 773 C CA . THR A 1 101 ? -8.355 -2.717 4.197 1.00 84.12 101 THR A CA 1
ATOM 774 C C . THR A 1 101 ? -7.491 -1.598 3.633 1.00 84.12 101 THR A C 1
ATOM 776 O O . THR A 1 101 ? -7.901 -0.877 2.728 1.00 84.12 101 THR A O 1
ATOM 779 N N . ILE A 1 102 ? -6.293 -1.429 4.186 1.00 88.50 102 ILE A N 1
ATOM 780 C CA . ILE A 1 102 ? -5.353 -0.383 3.793 1.00 88.50 102 ILE A CA 1
ATOM 781 C C . ILE A 1 102 ? -4.123 -1.067 3.206 1.00 88.50 102 ILE A C 1
ATOM 783 O O . ILE A 1 102 ? -3.345 -1.695 3.918 1.00 88.50 102 ILE A O 1
ATOM 787 N N . LEU A 1 103 ? -3.941 -0.936 1.900 1.00 89.75 103 LEU A N 1
ATOM 788 C CA . LEU A 1 103 ? -2.769 -1.430 1.187 1.00 89.75 103 LEU A CA 1
ATOM 789 C C . LEU A 1 103 ? -1.793 -0.275 1.023 1.00 89.75 103 LEU A C 1
ATOM 791 O O . LEU A 1 103 ? -2.219 0.820 0.672 1.00 89.75 103 LEU A O 1
ATOM 795 N N . ILE A 1 104 ? -0.506 -0.482 1.291 1.00 89.31 104 ILE A N 1
ATOM 796 C CA . ILE A 1 104 ? 0.476 0.605 1.223 1.00 89.31 104 ILE A CA 1
ATOM 797 C C . ILE A 1 104 ? 1.603 0.179 0.304 1.00 89.31 104 ILE A C 1
ATOM 799 O O . ILE A 1 104 ? 2.427 -0.663 0.655 1.00 89.31 104 ILE A O 1
ATOM 803 N N . ASP A 1 105 ? 1.649 0.790 -0.870 1.00 89.25 105 ASP A N 1
ATOM 804 C CA . ASP A 1 105 ? 2.778 0.642 -1.767 1.00 89.25 105 ASP A CA 1
ATOM 805 C C . ASP A 1 105 ? 3.886 1.627 -1.382 1.00 89.25 105 ASP A C 1
ATOM 807 O O . ASP A 1 105 ? 3.636 2.797 -1.076 1.00 89.25 105 ASP A O 1
ATOM 811 N N . SER A 1 106 ? 5.125 1.142 -1.417 1.00 86.19 106 SER A N 1
ATOM 812 C CA . SER A 1 106 ? 6.318 1.902 -1.038 1.00 86.19 106 SER A CA 1
ATOM 813 C C . SER A 1 106 ? 6.277 2.427 0.412 1.00 86.19 106 SER A C 1
ATOM 815 O O . SER A 1 106 ? 6.636 3.571 0.704 1.00 86.19 106 SER A O 1
ATOM 817 N N . ALA A 1 107 ? 5.835 1.590 1.360 1.00 85.00 107 ALA A N 1
ATOM 818 C CA . ALA A 1 107 ? 5.762 1.935 2.786 1.00 85.00 107 ALA A CA 1
ATOM 819 C C . ALA A 1 107 ? 7.115 2.376 3.384 1.00 85.00 107 ALA A C 1
ATOM 821 O O . ALA A 1 107 ? 7.146 3.127 4.363 1.00 85.00 107 ALA A O 1
ATOM 822 N N . GLU A 1 108 ? 8.237 1.966 2.785 1.00 84.94 108 GLU A N 1
ATOM 823 C CA . GLU A 1 108 ? 9.584 2.401 3.159 1.00 84.94 108 GLU A CA 1
ATOM 824 C C . GLU A 1 108 ? 9.769 3.926 3.111 1.00 84.94 108 GLU A C 1
ATOM 826 O O . GLU A 1 108 ? 10.604 4.459 3.843 1.00 84.94 108 GLU A O 1
ATOM 831 N N . GLN A 1 109 ? 8.951 4.643 2.331 1.00 88.06 109 GLN A N 1
ATOM 832 C CA . GLN A 1 109 ? 8.994 6.105 2.240 1.00 88.06 109 GLN A CA 1
ATOM 833 C C . GLN A 1 109 ? 8.524 6.802 3.528 1.00 88.06 109 GLN A C 1
ATOM 835 O O . GLN A 1 109 ? 8.878 7.953 3.774 1.00 88.06 109 GLN A O 1
ATOM 840 N N . LEU A 1 110 ? 7.743 6.136 4.390 1.00 86.56 110 LEU A N 1
ATOM 841 C CA . LEU A 1 110 ? 7.224 6.745 5.624 1.00 86.56 110 LEU A CA 1
ATOM 842 C C . LEU A 1 110 ? 8.293 6.925 6.709 1.00 86.56 110 LEU A C 1
ATOM 844 O O . LEU A 1 110 ? 8.084 7.694 7.649 1.00 86.56 110 LEU A O 1
ATOM 848 N N . GLY A 1 111 ? 9.432 6.236 6.613 1.00 86.81 111 GLY A N 1
ATOM 849 C CA . GLY A 1 111 ? 10.412 6.186 7.697 1.00 86.81 111 GLY A CA 1
ATOM 850 C C . GLY A 1 111 ? 9.835 5.594 8.996 1.00 86.81 111 GLY A C 1
ATOM 851 O O . GLY A 1 111 ? 8.635 5.374 9.157 1.00 86.81 111 GLY A O 1
ATOM 852 N N . SER A 1 112 ? 10.689 5.319 9.980 1.00 87.94 112 SER A N 1
ATOM 853 C CA . SER A 1 112 ? 10.280 4.571 11.182 1.00 87.94 112 SER A CA 1
ATOM 854 C C . SER A 1 112 ? 9.287 5.321 12.084 1.00 87.94 112 SER A C 1
ATOM 856 O O . SER A 1 112 ? 8.362 4.714 12.629 1.00 87.94 112 SER A O 1
ATOM 858 N N . LEU A 1 113 ? 9.453 6.637 12.246 1.00 89.88 113 LEU A N 1
ATOM 859 C CA . LEU A 1 113 ? 8.589 7.462 13.098 1.00 89.88 113 LEU A CA 1
ATOM 860 C C . LEU A 1 113 ? 7.208 7.674 12.477 1.00 89.88 113 LEU A C 1
ATOM 862 O O . LEU A 1 113 ? 6.194 7.457 13.145 1.00 89.88 113 LEU A O 1
ATOM 866 N N . ALA A 1 114 ? 7.156 8.058 11.200 1.00 89.62 114 ALA A N 1
ATOM 867 C CA . ALA A 1 114 ? 5.884 8.293 10.534 1.00 89.62 114 ALA A CA 1
ATOM 868 C C . ALA A 1 114 ? 5.129 6.981 10.293 1.00 89.62 114 ALA A C 1
ATOM 870 O O . ALA A 1 114 ? 3.908 6.968 10.423 1.00 89.62 114 ALA A O 1
ATOM 871 N N . TRP A 1 115 ? 5.837 5.863 10.089 1.00 88.44 115 TRP A N 1
ATOM 872 C CA . TRP A 1 115 ? 5.239 4.529 10.104 1.00 88.44 115 TRP A CA 1
ATOM 873 C C . TRP A 1 115 ? 4.550 4.205 11.433 1.00 88.44 115 TRP A C 1
ATOM 875 O O . TRP A 1 115 ? 3.381 3.825 11.451 1.00 88.44 115 TRP A O 1
ATOM 885 N N . ARG A 1 116 ? 5.225 4.407 12.574 1.00 88.00 116 ARG A N 1
ATOM 886 C CA . ARG A 1 116 ? 4.612 4.181 13.897 1.00 88.00 116 ARG A CA 1
ATOM 887 C C . ARG A 1 116 ? 3.372 5.043 14.098 1.00 88.00 116 ARG A C 1
ATOM 889 O O . ARG A 1 116 ? 2.363 4.551 14.593 1.00 88.00 116 ARG A O 1
ATOM 896 N N . HIS A 1 117 ? 3.436 6.311 13.703 1.00 88.44 117 HIS A N 1
ATOM 897 C CA . HIS A 1 117 ? 2.305 7.219 13.838 1.00 88.44 117 HIS A CA 1
ATOM 898 C C . HIS A 1 117 ? 1.134 6.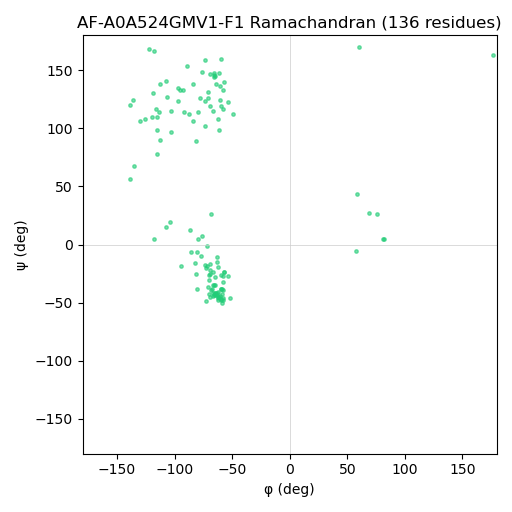819 12.926 1.00 88.44 117 HIS A C 1
ATOM 900 O O . HIS A 1 117 ? -0.013 6.780 13.375 1.00 88.44 117 HIS A O 1
ATOM 906 N N . PHE A 1 118 ? 1.431 6.422 11.687 1.00 87.25 118 PHE A N 1
ATOM 907 C CA . PHE A 1 118 ? 0.462 5.868 10.745 1.00 87.25 118 PHE A CA 1
ATOM 908 C C . PHE A 1 118 ? -0.231 4.620 11.317 1.00 87.25 118 PHE A C 1
ATOM 910 O O . PHE A 1 118 ? -1.461 4.531 11.312 1.00 87.25 118 PHE A O 1
ATOM 917 N N . LEU A 1 119 ? 0.537 3.691 11.897 1.00 84.81 119 LEU A N 1
ATOM 918 C CA . LEU A 1 119 ? -0.002 2.504 12.565 1.00 84.81 119 LEU A CA 1
ATOM 919 C C . LEU A 1 119 ? -0.883 2.858 13.765 1.00 84.81 119 LEU A C 1
ATOM 921 O O . LEU A 1 119 ? -1.916 2.229 13.964 1.00 84.81 119 LEU A O 1
ATOM 925 N N . THR A 1 120 ? -0.505 3.839 14.584 1.00 84.06 120 THR A N 1
ATOM 926 C CA . THR A 1 120 ? -1.322 4.260 15.733 1.00 84.06 120 THR A CA 1
ATOM 927 C C . THR A 1 120 ? -2.651 4.859 15.283 1.00 84.06 120 THR A C 1
ATOM 929 O O . THR A 1 120 ? -3.693 4.528 15.844 1.00 84.06 120 THR A O 1
ATOM 932 N N . ARG A 1 121 ? -2.643 5.681 14.230 1.00 81.50 121 ARG A N 1
ATOM 933 C CA . ARG A 1 121 ? -3.858 6.301 13.691 1.00 81.50 121 ARG A CA 1
ATOM 934 C C . ARG A 1 121 ? -4.809 5.271 13.084 1.00 81.50 121 ARG A C 1
ATOM 936 O O . ARG A 1 121 ? -6.002 5.295 13.356 1.00 81.50 121 ARG A O 1
ATOM 943 N N . THR A 1 122 ? -4.271 4.329 12.314 1.00 79.50 122 THR A N 1
ATOM 944 C CA . THR A 1 122 ? -5.057 3.230 11.735 1.00 79.50 122 THR A CA 1
ATOM 945 C C . THR A 1 122 ? -5.463 2.193 12.786 1.00 79.50 122 THR A C 1
ATOM 947 O O . THR A 1 122 ? -6.450 1.501 12.597 1.00 79.50 122 THR A O 1
ATOM 950 N N . ARG A 1 123 ? -4.789 2.113 13.945 1.00 71.38 123 ARG A N 1
ATOM 951 C CA . ARG A 1 123 ? -5.224 1.295 15.095 1.00 71.38 123 ARG A CA 1
ATOM 952 C C . ARG A 1 123 ? -6.447 1.851 15.811 1.00 71.38 123 ARG A C 1
ATOM 954 O O . ARG A 1 123 ? -7.243 1.056 16.288 1.00 71.38 123 ARG A O 1
ATOM 961 N N . GLN A 1 124 ? -6.589 3.169 15.928 1.00 57.31 124 GLN A N 1
ATOM 962 C CA . GLN A 1 124 ? -7.698 3.781 16.676 1.00 57.31 124 GLN A CA 1
ATOM 963 C C . GLN A 1 124 ? -9.063 3.608 15.994 1.00 57.31 124 GLN A C 1
ATOM 965 O O . GLN A 1 124 ? -10.086 3.705 16.656 1.00 57.31 124 GLN A O 1
ATOM 970 N N . ALA A 1 125 ? -9.078 3.254 14.708 1.00 54.06 125 ALA A N 1
ATOM 971 C CA . ALA A 1 125 ? -10.273 2.822 13.985 1.00 54.06 125 ALA A CA 1
ATOM 972 C C . ALA A 1 125 ? -10.766 1.413 14.389 1.00 54.06 125 ALA A C 1
ATOM 974 O O . ALA A 1 125 ? -11.767 0.923 13.863 1.00 54.06 125 ALA A O 1
ATOM 975 N N . ARG A 1 126 ? -10.059 0.735 15.308 1.00 50.41 126 ARG A N 1
ATOM 976 C CA . ARG A 1 126 ? -10.504 -0.509 15.930 1.00 50.41 126 ARG A CA 1
ATOM 977 C C . ARG A 1 126 ? -11.480 -0.205 17.075 1.00 50.41 126 ARG A C 1
ATOM 979 O O . ARG A 1 126 ? -11.047 -0.051 18.212 1.00 50.41 126 ARG A O 1
ATOM 986 N N . GLU A 1 127 ? -12.782 -0.122 16.799 1.00 44.94 127 GLU A N 1
ATOM 987 C CA . GLU A 1 127 ? -13.785 -0.098 17.875 1.00 44.94 127 GLU A CA 1
ATOM 988 C C . GLU A 1 127 ? -13.774 -1.420 18.677 1.00 44.94 127 GLU A C 1
ATOM 990 O O . GLU A 1 127 ? -13.691 -2.497 18.088 1.00 44.94 127 GLU A O 1
ATOM 995 N N . PRO A 1 128 ? -13.873 -1.380 20.018 1.00 41.56 128 PRO A N 1
ATOM 996 C CA . PRO A 1 128 ? -13.691 -2.556 20.875 1.00 41.56 128 PRO A CA 1
ATOM 997 C C . PRO A 1 128 ? -14.903 -3.506 20.980 1.00 41.56 128 PRO A C 1
ATOM 999 O O . PRO A 1 128 ? -14.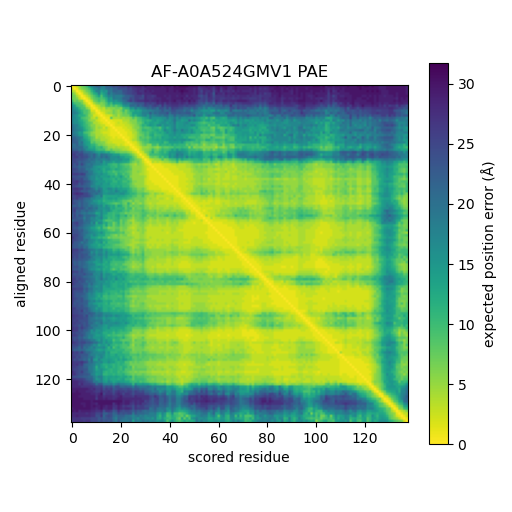833 -4.452 21.758 1.00 41.56 128 PRO A O 1
ATOM 1002 N N . SER A 1 129 ? -16.000 -3.296 20.238 1.00 38.22 129 SER A N 1
ATOM 1003 C CA . SER A 1 129 ? -17.293 -3.940 20.557 1.00 38.22 129 SER A CA 1
ATOM 1004 C C . SER A 1 129 ? -17.875 -4.897 19.507 1.00 38.22 129 SER A C 1
ATOM 1006 O O . SER A 1 129 ? -18.985 -5.387 19.695 1.00 38.22 129 SER A O 1
ATOM 1008 N N . CYS A 1 130 ? -17.177 -5.196 18.407 1.00 30.55 130 CYS A N 1
ATOM 1009 C CA . CYS A 1 130 ? -17.723 -6.086 17.377 1.00 30.55 130 CYS A CA 1
ATOM 1010 C C . CYS A 1 130 ? -16.659 -7.054 16.849 1.00 30.55 130 CYS A C 1
ATOM 1012 O O . CYS A 1 130 ? -15.628 -6.642 16.319 1.00 30.55 130 CYS A O 1
ATOM 1014 N N . SER A 1 131 ? -16.916 -8.351 17.005 1.00 32.88 131 SER A N 1
ATOM 1015 C CA . SER A 1 131 ? -16.016 -9.488 16.764 1.00 32.88 131 SER A CA 1
ATOM 1016 C C . SER A 1 131 ? -15.639 -9.749 15.292 1.00 32.88 131 SER A C 1
ATOM 1018 O O . SER A 1 131 ? -15.317 -10.877 14.936 1.00 32.88 131 SER A O 1
ATOM 1020 N N . ALA A 1 132 ? -15.654 -8.735 14.427 1.00 35.12 132 ALA A N 1
ATOM 1021 C CA . ALA A 1 132 ? -15.357 -8.859 12.996 1.00 35.12 132 ALA A CA 1
ATOM 1022 C C . ALA A 1 132 ? -14.495 -7.685 12.510 1.00 35.12 132 ALA A C 1
ATOM 1024 O O . ALA A 1 132 ? -14.871 -6.918 11.629 1.00 35.12 132 ALA A O 1
ATOM 1025 N N . LEU A 1 133 ? -13.346 -7.493 13.154 1.00 34.88 133 LEU A N 1
ATOM 1026 C CA . LEU A 1 133 ? -12.588 -6.255 13.054 1.00 34.88 133 LEU A CA 1
ATOM 1027 C C . LEU A 1 133 ? -11.250 -6.459 12.331 1.00 34.88 133 LEU A C 1
ATOM 1029 O O . LEU A 1 133 ? -10.229 -6.738 12.963 1.00 34.88 133 LEU A O 1
ATOM 1033 N N . SER A 1 134 ? -11.242 -6.307 11.005 1.00 40.56 134 SER A N 1
ATOM 1034 C CA . SER A 1 134 ? -10.057 -6.576 10.182 1.00 40.56 134 SER A CA 1
ATOM 1035 C C . SER A 1 134 ? -9.536 -5.303 9.511 1.00 40.56 134 SER A C 1
ATOM 1037 O O . SER A 1 134 ? -9.729 -5.068 8.326 1.00 40.56 134 SER A O 1
ATOM 1039 N N . ILE A 1 135 ? -8.827 -4.472 10.286 1.00 43.31 135 ILE A N 1
ATOM 1040 C CA . ILE A 1 135 ? -7.924 -3.473 9.693 1.00 43.31 135 ILE A CA 1
ATOM 1041 C C . ILE A 1 135 ? -6.717 -4.234 9.185 1.00 43.31 135 ILE A C 1
ATOM 1043 O O . ILE A 1 135 ? -5.864 -4.638 9.991 1.00 43.31 135 ILE A O 1
ATOM 1047 N N . ARG A 1 136 ? -6.692 -4.445 7.867 1.00 54.69 136 ARG A N 1
ATOM 1048 C CA . ARG A 1 136 ? -5.619 -5.171 7.209 1.00 54.69 136 ARG A CA 1
ATOM 1049 C C . ARG A 1 136 ? -4.591 -4.204 6.636 1.00 54.69 136 ARG A C 1
ATOM 1051 O O . ARG A 1 136 ? -4.966 -3.319 5.877 1.00 54.69 136 ARG A O 1
ATOM 1058 N N . ILE A 1 137 ? -3.329 -4.346 7.031 1.00 55.69 137 ILE A N 1
ATOM 1059 C CA . ILE A 1 137 ? -2.189 -3.620 6.458 1.00 55.69 137 ILE A CA 1
ATOM 1060 C C . ILE A 1 137 ? -1.296 -4.675 5.825 1.00 55.69 137 ILE A C 1
ATOM 1062 O O . ILE A 1 137 ? -0.833 -5.556 6.545 1.00 55.69 137 ILE A O 1
ATOM 1066 N N . VAL A 1 138 ? -1.120 -4.625 4.508 1.00 51.03 138 VAL A N 1
ATOM 1067 C CA . VAL A 1 138 ? -0.284 -5.558 3.729 1.00 51.03 138 VAL A CA 1
ATOM 1068 C C . VAL A 1 138 ? 0.992 -4.868 3.271 1.00 51.03 138 VAL A C 1
ATOM 1070 O O . VAL A 1 138 ? 0.942 -3.629 3.103 1.00 51.03 138 VAL A O 1
#

Sequence (138 aa):
MSASRPLACRAADNPFASHRVDALPYRGHERSWSDFEHRIDALGGRAAIVGPKGSGKTTLLEELSRRMDQPTTLVHLPGSEPRPYRTAILQLPNPVTSAHTILIDSAEQLGSLAWRHFLTRTRQAREPSCSALSIRIV

Mean predicted aligned error: 10.79 Å

Secondary structure (DSSP, 8-state):
---PPPP---GGG-TT-HHHHHTSPP--SS--HHHHHHHHHHTTTB------TTSSHHHHHHHHHHH-SS-EEEEE--TT-S-HHHHHHHHS-SS--TT-EEEEETGGGGHHHHHHHHHHHHHHT--TT-S----EE-

Nearest PDB structures (foldseek):
  5c3c-assembly1_B  TM=6.058E-01  e=2.896E-02  Halothiobacillus neapolitanus c2
  5c3c-assembly1_A  TM=4.959E-01  e=1.385E-01  Halothiobacillus neapolitanus c2
  2qgq-assembly1_A  TM=3.931E-01  e=2.966E+00  Thermotoga maritima MSB8

Solvent-accessible surface area (backbone atoms only — not comparable to full-atom values): 8534 Å² total; per-residue (Å²): 139,84,84,80,76,78,76,81,75,48,77,88,69,43,85,77,32,65,76,57,57,72,65,51,76,68,78,73,82,97,61,56,70,65,59,52,52,51,50,31,52,76,48,73,19,51,48,74,90,79,76,66,91,87,71,47,64,65,50,43,53,55,48,47,56,72,68,49,92,52,57,58,41,79,32,78,45,62,96,81,54,92,49,40,53,60,54,48,57,70,60,47,64,87,80,60,49,31,68,32,32,41,37,47,42,54,61,78,66,34,46,76,66,46,42,53,51,52,50,51,59,62,48,68,28,57,68,94,86,56,102,75,70,49,53,28,37,63